Protein AF-A0A952SFA3-F1 (afdb_monomer)

Radius of gyration: 23.66 Å; Cα contacts (8 Å, |Δi|>4): 30; chains: 1; bounding box: 71×38×40 Å

pLDDT: mean 79.42, std 17.24, range [45.91, 95.25]

Structure (mmCIF, N/CA/C/O backbone):
data_AF-A0A952SFA3-F1
#
_entry.id   AF-A0A952SFA3-F1
#
loop_
_atom_site.group_PDB
_atom_site.id
_atom_site.type_symbol
_atom_site.label_atom_id
_atom_site.label_alt_id
_atom_site.label_comp_id
_atom_site.label_asym_id
_atom_site.label_entity_id
_atom_site.label_seq_id
_atom_site.pdbx_PDB_ins_code
_atom_site.Cartn_x
_atom_site.Cartn_y
_atom_site.Cartn_z
_atom_site.occupancy
_atom_site.B_iso_or_equiv
_atom_site.auth_seq_id
_atom_site.auth_comp_id
_atom_site.auth_asym_id
_atom_site.auth_atom_id
_atom_site.pdbx_PDB_model_num
ATOM 1 N N . GLN A 1 1 ? 5.147 -13.250 0.775 1.00 81.12 1 GLN A N 1
ATOM 2 C CA . GLN A 1 1 ? 4.589 -12.086 0.051 1.00 81.12 1 GLN A CA 1
ATOM 3 C C . GLN A 1 1 ? 3.533 -11.391 0.907 1.00 81.12 1 GLN A C 1
ATOM 5 O O . GLN A 1 1 ? 2.771 -12.087 1.569 1.00 81.12 1 GLN A O 1
ATOM 10 N N . LYS A 1 2 ? 3.482 -10.052 0.920 1.00 88.25 2 LYS A N 1
ATOM 11 C CA . LYS A 1 2 ? 2.463 -9.255 1.628 1.00 88.25 2 LYS A CA 1
ATOM 12 C C . LYS A 1 2 ? 1.513 -8.605 0.624 1.00 88.25 2 LYS A C 1
ATOM 14 O O . LYS A 1 2 ? 1.946 -8.158 -0.436 1.00 88.25 2 LYS A O 1
ATOM 19 N N . ALA A 1 3 ? 0.221 -8.596 0.952 1.00 91.25 3 ALA A N 1
ATOM 20 C CA . ALA A 1 3 ? -0.798 -8.062 0.060 1.00 91.25 3 ALA A CA 1
ATOM 21 C C . ALA A 1 3 ? -0.872 -6.531 0.132 1.00 91.25 3 ALA A C 1
ATOM 23 O O . ALA A 1 3 ? -0.855 -5.969 1.227 1.00 91.25 3 ALA A O 1
ATOM 24 N N . PHE A 1 4 ? -1.040 -5.877 -1.016 1.00 91.88 4 PHE A N 1
ATOM 25 C CA . PHE A 1 4 ? -1.348 -4.448 -1.114 1.00 91.88 4 PHE A CA 1
ATOM 26 C C . PHE A 1 4 ? -2.556 -4.204 -2.026 1.00 91.88 4 PHE A C 1
ATOM 28 O O . PHE A 1 4 ? -3.003 -5.101 -2.748 1.00 91.88 4 PHE A O 1
ATOM 35 N N . ARG A 1 5 ? -3.133 -3.001 -1.928 1.00 93.94 5 ARG A N 1
ATOM 36 C CA . ARG A 1 5 ? -4.405 -2.606 -2.551 1.00 93.94 5 ARG A CA 1
ATOM 37 C C . 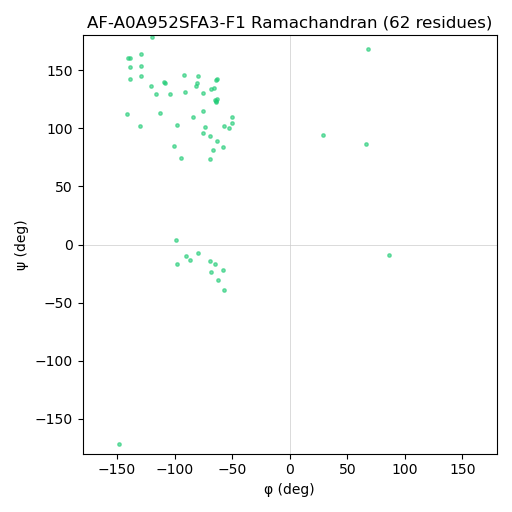ARG A 1 5 ? -4.313 -1.201 -3.130 1.00 93.94 5 ARG A C 1
ATOM 39 O O . ARG A 1 5 ? -3.484 -0.413 -2.692 1.00 93.94 5 ARG A O 1
ATOM 46 N N . GLY A 1 6 ? -5.226 -0.890 -4.047 1.00 92.44 6 GLY A N 1
ATOM 47 C CA . GLY A 1 6 ? -5.448 0.469 -4.542 1.00 92.44 6 GLY A CA 1
ATOM 48 C C . GLY A 1 6 ? -4.553 0.908 -5.699 1.00 92.44 6 GLY A C 1
ATOM 49 O O . GLY A 1 6 ? -4.866 1.933 -6.284 1.00 92.44 6 GLY A O 1
ATOM 50 N N . GLY A 1 7 ? -3.525 0.130 -6.054 1.00 90.69 7 GLY A N 1
ATOM 51 C CA . GLY A 1 7 ? -2.612 0.423 -7.165 1.00 90.69 7 GLY A CA 1
ATOM 52 C C . GLY A 1 7 ? -1.703 1.639 -6.936 1.00 90.69 7 GLY A C 1
ATOM 53 O O . GLY A 1 7 ? -1.876 2.397 -5.980 1.00 90.69 7 GLY A O 1
ATOM 54 N N . GLY A 1 8 ? -0.706 1.794 -7.802 1.00 90.31 8 GLY A N 1
ATOM 55 C CA . GLY A 1 8 ? 0.203 2.936 -7.873 1.00 90.31 8 GLY A CA 1
ATOM 56 C C . GLY A 1 8 ? 0.122 3.656 -9.222 1.00 90.31 8 GLY A C 1
ATOM 57 O O . GLY A 1 8 ? -0.594 3.236 -10.123 1.00 90.31 8 GLY A O 1
ATOM 58 N N . TRP A 1 9 ? 0.882 4.740 -9.390 1.00 92.19 9 TRP A N 1
ATOM 59 C CA . TRP A 1 9 ? 0.841 5.558 -10.615 1.00 92.19 9 TRP A CA 1
ATOM 60 C C . TRP A 1 9 ? 1.318 4.828 -11.885 1.00 92.19 9 TRP A C 1
ATOM 62 O O . TRP A 1 9 ? 1.055 5.298 -12.987 1.00 92.19 9 TRP A O 1
ATOM 72 N N . MET A 1 10 ? 2.018 3.699 -11.735 1.00 92.50 10 MET A N 1
ATOM 73 C CA . MET A 1 10 ? 2.475 2.855 -12.845 1.00 92.50 10 MET A CA 1
ATOM 74 C C . MET A 1 10 ? 1.421 1.817 -13.278 1.00 92.50 10 MET A C 1
ATOM 76 O O . MET A 1 10 ? 1.544 1.231 -14.350 1.0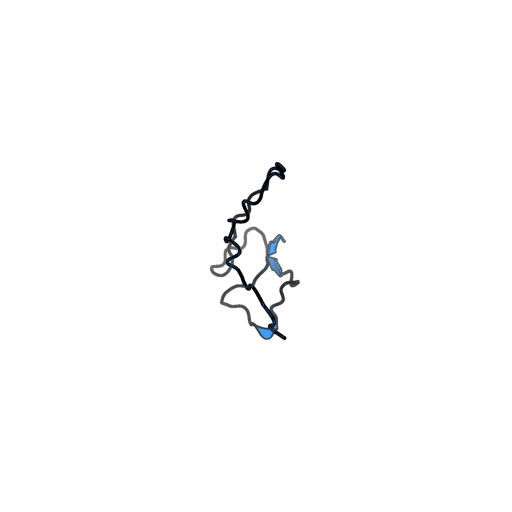0 92.50 10 MET A O 1
ATOM 80 N N . ASP A 1 11 ? 0.374 1.5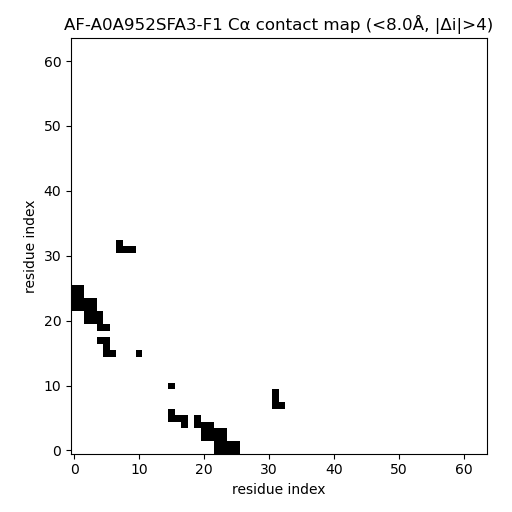92 -12.475 1.00 89.88 11 ASP A N 1
ATOM 81 C CA . ASP A 1 11 ? -0.653 0.591 -12.770 1.00 89.88 11 ASP A CA 1
ATOM 82 C C . ASP A 1 11 ? -1.680 1.103 -13.796 1.00 89.88 11 ASP A C 1
ATOM 84 O O . ASP A 1 11 ? -2.073 2.270 -13.807 1.00 89.88 11 ASP A O 1
ATOM 88 N N . SER A 1 12 ? -2.162 0.203 -14.656 1.00 90.88 12 SER A N 1
ATOM 89 C CA . SER A 1 12 ? -3.205 0.511 -15.643 1.00 90.88 12 SER A CA 1
ATOM 90 C C . SER A 1 12 ? -4.608 0.465 -15.031 1.00 90.88 12 SER A C 1
ATOM 92 O O . SER A 1 12 ? -4.976 -0.490 -14.347 1.00 90.88 12 SER A O 1
ATOM 94 N N . THR A 1 13 ? -5.447 1.450 -15.355 1.00 89.44 13 THR A N 1
ATOM 95 C CA . THR A 1 13 ? -6.813 1.564 -14.807 1.00 89.44 13 THR A CA 1
ATOM 96 C C . THR A 1 13 ? -7.724 0.393 -15.179 1.00 89.44 13 THR A C 1
ATOM 98 O O . THR A 1 13 ? -8.591 0.018 -14.395 1.00 89.44 13 THR A O 1
ATOM 101 N N . THR A 1 14 ? -7.517 -0.225 -16.342 1.00 90.19 14 THR A N 1
ATOM 102 C CA . THR A 1 14 ? -8.348 -1.326 -16.859 1.00 90.19 14 THR A CA 1
ATOM 103 C C . THR A 1 14 ? -8.216 -2.621 -16.060 1.00 90.19 14 THR A C 1
ATOM 105 O O . THR A 1 14 ? -9.127 -3.449 -16.068 1.00 90.19 14 THR A O 1
ATOM 108 N N . THR A 1 15 ? -7.104 -2.813 -15.351 1.00 83.38 15 THR A N 1
ATOM 109 C CA . THR A 1 15 ? -6.858 -4.016 -14.547 1.00 83.38 15 THR A CA 1
ATOM 1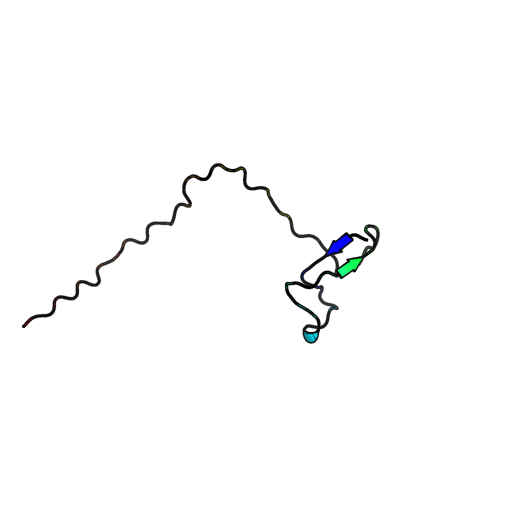10 C C . THR A 1 15 ? -7.181 -3.804 -13.069 1.00 83.38 15 THR A C 1
ATOM 112 O O . THR A 1 15 ? -7.391 -4.780 -12.346 1.00 83.38 15 THR A O 1
ATOM 115 N N . MET A 1 16 ? -7.300 -2.549 -12.623 1.00 87.88 16 MET A N 1
ATOM 116 C CA . MET A 1 16 ? -7.566 -2.196 -11.232 1.00 87.88 16 MET A CA 1
ATOM 117 C C . MET A 1 16 ? -9.023 -2.443 -10.830 1.00 87.88 16 MET A C 1
ATOM 119 O O . MET A 1 16 ? -9.971 -1.996 -11.470 1.00 87.88 16 MET A O 1
ATOM 123 N N . ARG A 1 17 ? -9.210 -3.125 -9.696 1.00 90.81 17 ARG A N 1
ATOM 124 C CA . ARG A 1 17 ? -10.512 -3.305 -9.034 1.00 90.81 17 ARG A CA 1
ATOM 125 C C . ARG A 1 17 ? -10.355 -3.157 -7.528 1.00 90.81 17 ARG A C 1
ATOM 127 O O . ARG A 1 17 ? -9.319 -3.518 -6.977 1.00 90.81 17 ARG A O 1
ATOM 134 N N . VAL A 1 18 ? -11.413 -2.735 -6.835 1.00 90.69 18 VAL A N 1
ATOM 135 C CA . VAL A 1 18 ? -11.424 -2.622 -5.360 1.00 90.69 18 VAL A CA 1
ATOM 136 C C . VAL A 1 18 ? -11.083 -3.961 -4.684 1.00 90.69 18 VAL A C 1
ATOM 138 O O . VAL A 1 18 ? -10.332 -4.018 -3.706 1.00 90.69 18 VAL A O 1
ATOM 141 N N . ALA A 1 19 ? -11.588 -5.063 -5.242 1.00 93.06 19 ALA A N 1
ATOM 142 C CA . ALA A 1 19 ? -11.355 -6.412 -4.731 1.00 93.06 19 ALA A CA 1
ATOM 143 C C . ALA A 1 19 ? -9.985 -7.012 -5.116 1.00 93.06 19 ALA A C 1
ATOM 145 O O . ALA A 1 19 ? -9.644 -8.087 -4.624 1.00 93.06 19 ALA A O 1
ATOM 146 N N . MET A 1 20 ? -9.197 -6.351 -5.974 1.00 91.81 20 MET A N 1
ATOM 147 C CA . MET A 1 20 ? -7.900 -6.859 -6.434 1.00 91.81 20 MET A CA 1
ATOM 148 C C . MET A 1 20 ? -6.910 -6.990 -5.274 1.00 91.81 20 MET A C 1
ATOM 150 O O . MET A 1 20 ? -6.897 -6.155 -4.371 1.00 91.81 20 MET A O 1
ATOM 154 N N . ARG A 1 21 ? -6.082 -8.042 -5.288 1.00 93.62 21 ARG A N 1
ATOM 155 C CA . ARG A 1 21 ? -5.089 -8.351 -4.248 1.00 93.62 21 ARG A CA 1
ATOM 156 C C . ARG A 1 21 ? -3.737 -8.612 -4.904 1.00 93.62 21 ARG A C 1
ATOM 158 O O . ARG A 1 21 ? -3.522 -9.705 -5.416 1.00 93.62 21 ARG A O 1
ATOM 165 N N . ASN A 1 22 ? -2.833 -7.643 -4.855 1.00 90.25 22 ASN A N 1
ATOM 166 C CA . ASN A 1 22 ? -1.482 -7.824 -5.385 1.00 90.25 22 ASN A CA 1
ATOM 167 C C . ASN A 1 22 ? -0.546 -8.321 -4.288 1.00 90.25 22 ASN A C 1
ATOM 169 O O . ASN A 1 22 ? -0.717 -7.947 -3.127 1.00 90.25 22 ASN A O 1
ATOM 173 N N . GLY A 1 23 ? 0.425 -9.156 -4.651 1.00 92.81 23 GLY A N 1
ATOM 174 C CA . GLY A 1 23 ? 1.468 -9.651 -3.757 1.00 92.81 23 GLY A CA 1
ATOM 175 C C . GLY A 1 23 ? 2.821 -9.044 -4.107 1.00 92.81 23 GLY A C 1
ATOM 176 O O . GLY A 1 23 ? 3.144 -8.878 -5.279 1.00 92.81 23 GLY A O 1
ATOM 177 N N . THR A 1 24 ? 3.602 -8.697 -3.088 1.00 92.00 24 THR A N 1
ATOM 178 C CA . THR A 1 24 ? 5.007 -8.304 -3.248 1.00 92.00 24 THR A CA 1
ATOM 179 C C . THR A 1 24 ? 5.852 -8.876 -2.112 1.00 92.00 24 THR A C 1
ATOM 181 O O . THR A 1 24 ? 5.315 -9.275 -1.066 1.00 92.00 24 THR A O 1
ATOM 184 N N . ASP A 1 25 ? 7.166 -8.965 -2.301 1.00 94.94 25 ASP A N 1
ATOM 185 C CA . ASP A 1 25 ? 8.073 -9.286 -1.201 1.00 94.94 25 ASP A CA 1
ATOM 186 C C . ASP A 1 25 ? 8.061 -8.135 -0.173 1.00 94.94 25 ASP A C 1
ATOM 188 O O . ASP A 1 25 ? 8.115 -6.969 -0.566 1.00 94.94 25 ASP A O 1
ATOM 192 N N . PRO A 1 26 ? 7.970 -8.405 1.144 1.00 93.50 26 PRO A N 1
ATOM 193 C CA . PRO A 1 26 ? 7.967 -7.349 2.159 1.00 93.50 26 PRO A CA 1
ATOM 194 C C . PRO A 1 26 ? 9.207 -6.439 2.151 1.00 93.50 26 PRO A C 1
ATOM 196 O O . PRO A 1 26 ? 9.133 -5.325 2.663 1.00 93.50 26 PRO A O 1
ATOM 199 N N . ASN A 1 27 ? 10.331 -6.899 1.594 1.00 94.81 27 ASN A N 1
ATOM 200 C CA . ASN A 1 27 ? 11.574 -6.137 1.495 1.00 94.81 27 ASN A CA 1
ATOM 201 C C . ASN A 1 27 ? 11.678 -5.307 0.210 1.00 94.81 27 ASN A C 1
ATOM 203 O O . ASN A 1 27 ? 12.574 -4.464 0.105 1.00 94.81 27 ASN A O 1
ATOM 207 N N . THR A 1 28 ? 10.776 -5.510 -0.753 1.00 94.50 28 THR A N 1
ATOM 208 C CA . THR A 1 28 ? 10.734 -4.742 -1.998 1.00 94.50 28 THR A CA 1
ATOM 209 C C . THR A 1 28 ? 10.458 -3.267 -1.711 1.00 94.50 28 THR A C 1
ATOM 211 O O . THR A 1 28 ? 9.456 -2.912 -1.090 1.00 94.50 28 THR A O 1
ATOM 214 N N . LYS A 1 29 ? 11.342 -2.390 -2.200 1.00 94.38 29 LYS A N 1
ATOM 215 C CA . LYS A 1 29 ? 11.200 -0.931 -2.104 1.00 94.38 29 LYS A CA 1
ATOM 216 C C . LYS A 1 29 ? 10.984 -0.363 -3.498 1.00 94.38 29 LYS A C 1
ATOM 218 O O . LYS A 1 29 ? 11.879 -0.441 -4.333 1.00 94.38 29 LYS A O 1
ATOM 223 N N . ILE A 1 30 ? 9.800 0.184 -3.750 1.00 93.12 30 ILE A N 1
ATOM 224 C CA . ILE A 1 30 ? 9.457 0.798 -5.034 1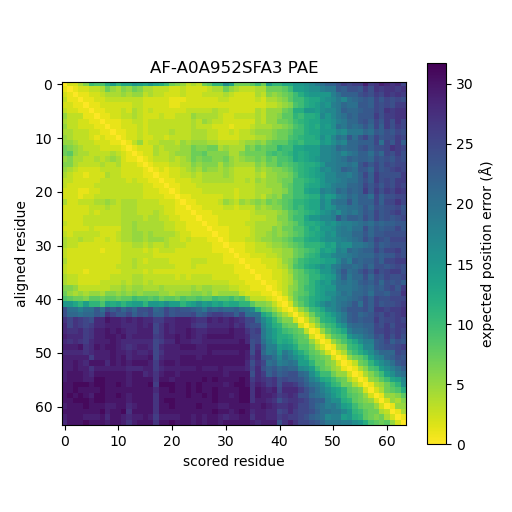.00 93.12 30 ILE A CA 1
ATOM 225 C C . ILE A 1 30 ? 8.669 2.081 -4.766 1.00 93.12 30 ILE A C 1
ATOM 227 O O . ILE A 1 30 ? 7.861 2.131 -3.844 1.00 93.12 30 ILE A O 1
ATOM 231 N N . ASN A 1 31 ? 8.904 3.122 -5.563 1.00 94.44 31 ASN A N 1
ATOM 232 C CA . ASN A 1 31 ? 8.359 4.469 -5.3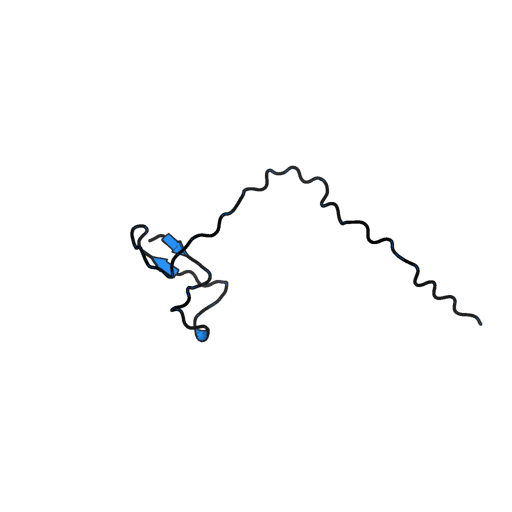55 1.00 94.44 31 ASN A CA 1
ATOM 233 C C . ASN A 1 31 ? 6.839 4.597 -5.565 1.00 94.44 31 ASN A C 1
ATOM 235 O O . ASN A 1 31 ? 6.256 5.603 -5.175 1.00 94.44 31 ASN A O 1
ATOM 239 N N . TRP A 1 32 ? 6.191 3.607 -6.176 1.00 92.50 32 TRP A N 1
ATOM 240 C CA . TRP A 1 32 ? 4.732 3.533 -6.294 1.00 92.50 32 TRP A CA 1
ATOM 241 C C . TRP A 1 32 ? 4.082 2.621 -5.241 1.00 92.50 32 TRP A C 1
ATOM 243 O O . TRP A 1 32 ? 2.866 2.443 -5.258 1.00 92.50 32 TRP A O 1
ATOM 253 N N . LEU A 1 33 ? 4.867 2.073 -4.305 1.00 93.50 33 LEU A N 1
ATOM 254 C CA . LEU A 1 33 ? 4.382 1.309 -3.158 1.00 93.50 33 LEU A CA 1
ATOM 255 C C . LEU A 1 33 ? 4.457 2.164 -1.886 1.00 93.50 33 LEU A C 1
ATOM 257 O O . LEU A 1 33 ? 5.499 2.724 -1.557 1.00 93.50 33 LEU A O 1
ATOM 261 N N . GLY A 1 34 ? 3.355 2.228 -1.141 1.00 92.44 34 GLY A N 1
ATOM 262 C CA . GLY A 1 34 ? 3.264 2.990 0.105 1.00 92.44 34 GLY A CA 1
ATOM 263 C C . GLY A 1 34 ? 2.304 2.365 1.113 1.00 92.44 34 GLY A C 1
ATOM 264 O O . GLY A 1 34 ? 1.802 1.256 0.918 1.00 92.44 34 GLY A O 1
ATOM 265 N N . PHE A 1 35 ? 2.034 3.088 2.200 1.00 93.38 35 PHE A N 1
ATOM 266 C CA . PHE A 1 35 ? 1.101 2.675 3.247 1.00 93.38 35 PHE A CA 1
ATOM 267 C C . PHE A 1 35 ? 0.091 3.781 3.558 1.00 93.38 35 PHE A C 1
ATOM 269 O O . PHE A 1 35 ? 0.360 4.968 3.387 1.00 93.38 35 PHE A O 1
ATOM 276 N N . ARG A 1 36 ? -1.084 3.375 4.041 1.00 94.56 36 ARG A N 1
ATOM 277 C CA . ARG A 1 36 ? -2.075 4.272 4.639 1.00 94.56 36 ARG A CA 1
ATOM 278 C C . ARG A 1 36 ? -2.229 3.885 6.099 1.00 94.56 36 ARG A C 1
ATOM 280 O O . ARG A 1 36 ? -2.413 2.707 6.401 1.00 94.56 36 ARG A O 1
ATOM 287 N N . CYS A 1 37 ? -2.127 4.863 6.990 1.00 95.25 37 CYS A N 1
ATOM 288 C CA . CYS A 1 37 ? -2.339 4.637 8.411 1.00 95.25 37 CYS A CA 1
ATOM 289 C C . CYS A 1 37 ? -3.794 4.220 8.662 1.00 95.25 37 CYS A C 1
ATOM 291 O O . CYS A 1 37 ? -4.716 4.756 8.049 1.00 95.25 37 CYS A O 1
ATOM 293 N N . ALA A 1 38 ? -3.991 3.286 9.586 1.00 93.62 38 ALA A N 1
ATOM 294 C CA . ALA A 1 38 ? -5.299 2.896 10.088 1.00 93.62 38 ALA A CA 1
ATOM 295 C C . ALA A 1 38 ? -5.261 2.946 11.616 1.00 93.62 38 ALA A C 1
ATOM 297 O O . ALA A 1 38 ? -4.231 2.649 12.222 1.00 93.62 38 ALA A O 1
ATOM 298 N N . LYS A 1 39 ? -6.378 3.328 12.235 1.00 94.31 39 LYS A N 1
ATOM 299 C CA . LYS A 1 39 ? -6.537 3.373 13.690 1.00 94.31 39 LYS A CA 1
ATOM 300 C C . LYS A 1 39 ? -7.683 2.450 14.085 1.00 94.31 39 LYS A C 1
ATOM 302 O O . LYS A 1 39 ? -8.727 2.460 13.437 1.00 94.31 39 LYS A O 1
ATOM 307 N N . SER A 1 40 ? -7.493 1.670 15.145 1.00 92.62 40 SER A N 1
ATOM 308 C CA . SER A 1 40 ? -8.576 0.902 15.756 1.00 92.62 40 SER A CA 1
ATOM 309 C C . SER A 1 40 ? -9.574 1.844 16.421 1.00 92.62 40 SER A C 1
ATOM 311 O O . SER A 1 40 ? -9.183 2.738 17.174 1.00 92.62 40 SER A O 1
ATOM 313 N N . VAL A 1 41 ? -10.861 1.615 16.192 1.00 90.69 41 VAL A N 1
ATOM 314 C CA . VAL A 1 41 ? -11.912 2.259 16.978 1.00 90.69 41 VAL A CA 1
ATOM 315 C C . VAL A 1 41 ? -12.086 1.417 18.239 1.00 90.69 41 VAL A C 1
ATOM 317 O O . VAL A 1 41 ? -12.516 0.268 18.156 1.00 90.69 41 VAL A O 1
ATOM 320 N N . SER A 1 42 ? -11.681 1.946 19.395 1.00 83.19 42 SER A N 1
ATOM 321 C CA . SER A 1 42 ? -12.065 1.377 20.689 1.00 83.19 42 SER A CA 1
ATOM 322 C C . SER A 1 42 ? -13.577 1.515 20.803 1.00 83.19 42 SER A C 1
ATOM 324 O O . SER A 1 42 ? -14.098 2.614 20.623 1.00 83.19 42 SER A O 1
ATOM 326 N N . GLY A 1 43 ? -14.278 0.403 21.007 1.00 68.88 43 GLY A N 1
ATOM 327 C CA . GLY A 1 43 ? -15.734 0.367 21.038 1.00 68.88 43 GLY A CA 1
ATOM 328 C C . GLY A 1 43 ? -16.320 1.058 22.265 1.00 68.88 43 GLY A C 1
ATOM 329 O O . GLY A 1 43 ? -16.851 0.373 23.122 1.00 68.88 43 GLY A O 1
ATOM 330 N N . ASP A 1 44 ? -16.281 2.387 22.302 1.00 63.62 44 ASP A N 1
ATOM 331 C CA . ASP A 1 44 ? -17.336 3.183 22.923 1.00 63.62 44 ASP A CA 1
ATOM 332 C C . ASP A 1 44 ? -18.222 3.695 21.793 1.00 63.62 44 ASP A C 1
ATOM 334 O O . ASP A 1 44 ? -18.059 4.784 21.243 1.00 63.62 44 ASP A O 1
ATOM 338 N N . GLN A 1 45 ? -19.158 2.834 21.405 1.00 61.75 45 GLN A N 1
ATOM 339 C CA . GLN A 1 45 ? -20.313 3.215 20.609 1.00 61.75 45 GLN A CA 1
ATOM 340 C C . GLN A 1 45 ? -21.188 4.141 21.463 1.00 61.75 45 GLN A C 1
ATOM 342 O O . GLN A 1 45 ? -22.160 3.703 22.067 1.00 61.75 45 GLN A O 1
ATOM 347 N N . SER A 1 46 ? -20.855 5.426 21.549 1.00 57.72 46 SER A N 1
ATOM 348 C CA . SER A 1 46 ? -21.837 6.425 21.955 1.00 57.72 46 SER A CA 1
ATOM 349 C C . SER A 1 46 ? -21.656 7.704 21.153 1.00 57.72 46 SER A C 1
ATOM 351 O O .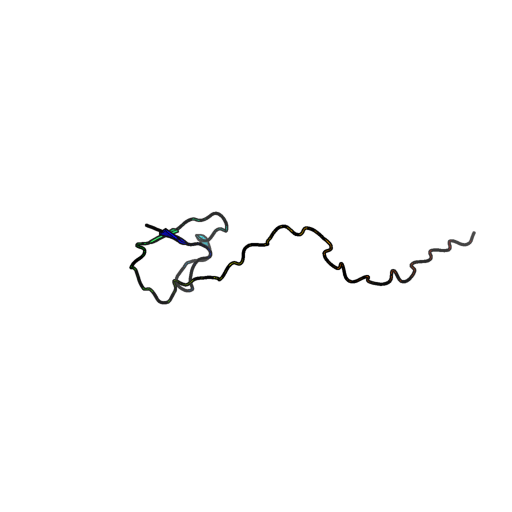 SER A 1 46 ? -20.679 8.433 21.268 1.00 57.72 46 SER A O 1
ATOM 353 N N . SER A 1 47 ? -22.670 7.946 20.327 1.00 54.38 47 SER A N 1
ATOM 354 C CA . SER A 1 47 ? -22.957 9.214 19.680 1.00 54.38 47 SER A CA 1
ATOM 355 C C . SER A 1 47 ? -21.921 9.661 18.650 1.00 54.38 47 SER A C 1
ATOM 357 O O . SER A 1 47 ? -21.071 10.520 18.881 1.00 54.38 47 SER A O 1
ATOM 359 N N . SER A 1 48 ? -22.101 9.181 17.419 1.00 54.97 48 SER A N 1
ATOM 360 C CA . SER A 1 48 ? -21.990 10.106 16.302 1.00 54.97 48 SER A CA 1
ATOM 361 C C . SER A 1 48 ? -22.881 11.306 16.630 1.00 54.97 48 SER A C 1
ATOM 363 O O . SER A 1 48 ? -24.106 11.228 16.562 1.00 54.97 48 SER A O 1
ATOM 365 N N . THR A 1 49 ? -22.263 12.420 17.020 1.00 54.34 49 THR A N 1
ATOM 366 C CA . THR A 1 49 ? -22.869 13.742 16.900 1.00 54.34 49 THR A CA 1
ATOM 367 C C . THR A 1 49 ? -23.186 13.921 15.420 1.00 54.34 49 THR A C 1
ATOM 369 O O . THR A 1 49 ? -22.394 14.462 14.654 1.00 54.34 49 THR A O 1
ATOM 372 N N . ILE A 1 50 ? -24.339 13.400 14.997 1.00 56.22 50 ILE A N 1
ATOM 373 C CA . ILE A 1 50 ? -25.079 13.924 13.864 1.00 56.22 50 ILE A CA 1
ATOM 374 C C . ILE A 1 50 ? -25.303 15.370 14.275 1.00 56.22 50 ILE A C 1
ATOM 376 O O . ILE A 1 50 ? -26.084 15.659 15.184 1.00 56.22 50 ILE A O 1
ATOM 380 N N . SER A 1 51 ? -24.503 16.268 13.706 1.00 54.06 51 SER A N 1
ATOM 381 C CA . SER A 1 51 ? -24.724 17.697 13.816 1.00 54.06 51 SER A CA 1
ATOM 382 C C . SER A 1 51 ? -26.178 17.930 13.431 1.00 54.06 51 SER A C 1
ATOM 384 O O . SER A 1 51 ? -26.551 17.699 12.281 1.00 54.06 51 SER A O 1
ATOM 386 N N . ARG A 1 52 ? -26.996 18.291 14.423 1.00 52.66 52 ARG A N 1
ATOM 387 C CA . ARG A 1 52 ? -28.385 18.703 14.251 1.00 52.66 52 ARG A CA 1
ATOM 388 C C . ARG A 1 52 ? -28.404 19.813 13.204 1.00 52.66 52 ARG A C 1
ATOM 390 O O . ARG A 1 52 ? -28.070 20.951 13.519 1.00 52.66 52 ARG A O 1
ATOM 397 N N . MET A 1 53 ? -28.753 19.475 11.969 1.00 62.22 53 MET A N 1
ATOM 398 C CA . MET A 1 53 ? -29.372 20.456 11.091 1.00 62.22 53 MET A CA 1
ATOM 399 C C . MET A 1 53 ? -30.718 20.775 11.752 1.00 62.22 53 MET A C 1
ATOM 401 O O . MET A 1 53 ? -31.441 19.832 12.081 1.00 62.22 53 MET A O 1
ATOM 405 N N . PRO A 1 54 ? -31.046 22.040 12.056 1.00 54.50 54 PRO A N 1
ATOM 406 C CA . PRO A 1 54 ? -32.417 22.362 12.395 1.00 54.50 54 PRO A CA 1
ATOM 407 C C . PRO A 1 54 ? -33.269 22.087 11.153 1.00 54.50 54 PRO A C 1
ATOM 409 O O . PRO A 1 54 ? -32.994 22.629 10.083 1.00 54.50 54 PRO A O 1
ATOM 412 N N . ASP A 1 55 ? -34.270 21.224 11.303 1.00 58.25 55 ASP A N 1
ATOM 413 C CA . ASP A 1 55 ? -35.340 21.0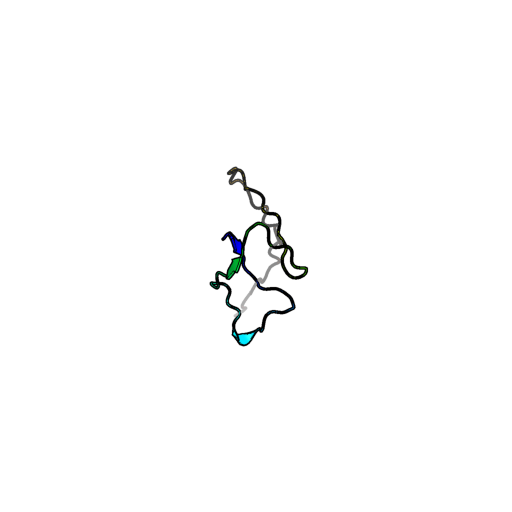42 10.326 1.00 58.25 55 ASP A CA 1
ATOM 414 C C . ASP A 1 55 ? -36.126 22.360 10.215 1.00 58.25 55 ASP A C 1
ATOM 416 O O . ASP A 1 55 ? -37.094 22.590 10.943 1.00 58.25 55 ASP A O 1
ATOM 420 N N . GLU A 1 56 ? -35.711 23.265 9.327 1.00 54.44 56 GLU A N 1
ATOM 421 C CA . GLU A 1 56 ? -36.560 24.391 8.941 1.00 54.44 56 GLU A CA 1
ATOM 422 C C . GLU A 1 56 ? -37.660 23.907 7.987 1.00 54.44 56 GLU A C 1
ATOM 424 O O . GLU A 1 56 ? -37.474 23.753 6.783 1.00 54.44 56 GLU A O 1
ATOM 429 N N . LEU A 1 57 ? -38.818 23.639 8.597 1.00 53.06 57 LEU A N 1
ATOM 430 C CA . LEU A 1 57 ? -40.173 23.892 8.099 1.00 53.06 57 LEU A CA 1
ATOM 431 C C . LEU A 1 57 ? -40.371 23.880 6.565 1.00 53.06 57 LEU A C 1
ATOM 433 O O . LEU A 1 57 ? -40.390 24.927 5.919 1.00 53.06 57 LEU A O 1
ATOM 437 N N . SER A 1 58 ? -40.770 22.732 6.006 1.00 57.31 58 SER A N 1
ATOM 438 C CA . SER A 1 58 ? -41.694 22.736 4.861 1.00 57.31 58 SER A CA 1
ATOM 439 C C . SER A 1 58 ? -43.130 22.563 5.372 1.00 57.31 58 SER A C 1
ATOM 441 O O . SER A 1 58 ? -43.728 21.489 5.278 1.00 57.31 58 SER A O 1
ATOM 443 N N . THR A 1 59 ? -43.695 23.617 5.964 1.00 57.22 59 THR A N 1
ATOM 444 C CA . THR A 1 59 ? -45.132 23.660 6.267 1.00 57.22 59 THR A CA 1
ATOM 445 C C . THR A 1 59 ? -45.904 23.759 4.952 1.00 57.22 59 THR A C 1
ATOM 447 O O . THR A 1 59 ? -46.142 24.846 4.432 1.00 57.22 59 THR A O 1
ATOM 450 N N . PHE A 1 60 ? -46.310 22.614 4.407 1.00 58.00 60 PHE A N 1
ATOM 451 C CA . PHE A 1 60 ? -47.361 22.549 3.398 1.00 58.00 60 PHE A CA 1
ATOM 452 C C . PHE A 1 60 ? -48.708 22.792 4.086 1.00 58.00 60 PHE A C 1
ATOM 454 O O . PHE A 1 60 ? -49.263 21.896 4.716 1.00 58.00 60 PHE A O 1
ATOM 461 N N . GLN A 1 61 ? -49.244 24.005 3.967 1.00 51.81 61 GLN A N 1
ATOM 462 C CA . GLN A 1 61 ? -50.666 24.261 4.202 1.00 51.81 61 GLN A CA 1
ATOM 463 C C . GLN A 1 61 ? -51.374 24.291 2.848 1.00 51.81 61 GLN A C 1
ATOM 465 O O . GLN A 1 61 ? -51.276 25.266 2.103 1.00 51.81 61 GLN A O 1
ATOM 470 N N . ALA A 1 62 ? -52.072 23.202 2.530 1.00 48.75 62 ALA A N 1
ATOM 471 C CA . ALA A 1 62 ? -53.062 23.175 1.464 1.00 48.75 62 ALA A CA 1
ATOM 472 C C . ALA A 1 62 ? -54.320 23.899 1.967 1.00 48.75 62 ALA A C 1
ATOM 474 O O . ALA A 1 62 ? -54.956 23.449 2.919 1.00 48.75 62 ALA A O 1
ATOM 475 N N . LYS A 1 63 ? -54.662 25.038 1.356 1.00 55.75 63 LYS A N 1
ATOM 476 C CA . LYS A 1 63 ? -55.964 25.682 1.556 1.00 55.75 63 LYS A CA 1
ATOM 477 C C . LYS A 1 63 ? -56.949 25.163 0.509 1.00 55.75 63 LYS A C 1
ATOM 479 O O . LYS A 1 63 ? -56.605 25.091 -0.669 1.00 55.75 63 LYS A O 1
ATOM 484 N N . HIS A 1 64 ? -58.120 24.780 1.008 1.00 45.91 64 HIS A N 1
ATOM 485 C CA . HIS A 1 64 ? -59.344 24.469 0.273 1.00 45.91 64 HIS A CA 1
ATOM 486 C C . HIS A 1 64 ? -59.979 25.755 -0.273 1.00 45.91 64 HIS A C 1
ATOM 488 O O . HIS A 1 64 ? -59.811 26.804 0.396 1.00 45.91 64 HIS A O 1
#

Sequence (64 aa):
QKAFRGGGWMDSTTTMRVAMRNGTDPNTKINWLGFRCAKSVSGDQSSSTISRMPDELSTFQAKH

Solvent-accessible surface area (backbone atoms only — not comparable to full-atom values): 4852 Å² total; per-residue (Å²): 111,45,78,51,69,88,74,36,89,86,57,61,74,91,77,63,51,94,86,50,76,46,73,41,60,84,84,68,84,51,96,59,64,84,87,78,92,83,79,88,79,75,89,73,91,68,73,83,77,70,75,79,71,80,86,79,75,84,81,82,78,85,80,131

Foldseek 3Di:
DDWDADWFPPDDPVPHDRPDTDDDDPPDDDPRDDDDDDDDDDPPPDDPC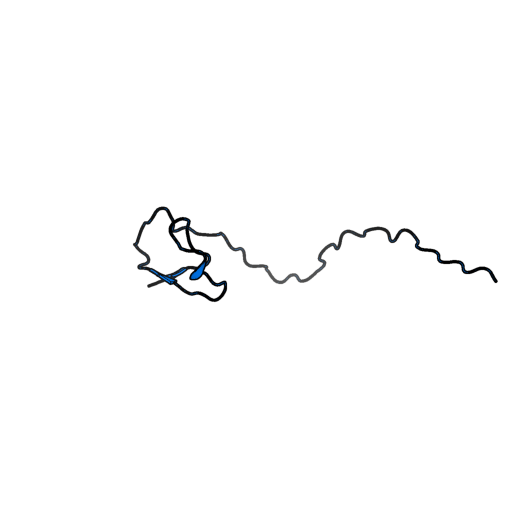PPDPPPPDPPDDDDD

Mean predicted aligned error: 13.48 Å

Secondary structure (DSSP, 8-state):
-EEE-S--TTS-TTT--TT--EEE-TT---TT----------S---------------------